Protein AF-A0A919HLA8-F1 (afdb_monomer_lite)

Structure (mmCIF, N/CA/C/O backbone):
data_AF-A0A919HLA8-F1
#
_entry.id   AF-A0A919HLA8-F1
#
loop_
_atom_site.group_PDB
_atom_site.id
_atom_site.type_symbol
_atom_site.label_atom_id
_atom_site.label_alt_id
_atom_site.label_comp_id
_atom_site.label_asym_id
_atom_site.label_entity_id
_atom_site.label_seq_id
_atom_site.pdbx_PDB_ins_code
_atom_site.Cartn_x
_atom_site.Cartn_y
_atom_site.Cartn_z
_atom_site.occupancy
_atom_site.B_iso_or_equiv
_atom_site.auth_seq_id
_atom_site.auth_comp_id
_atom_site.auth_asym_id
_atom_site.auth_atom_id
_atom_site.pdbx_PDB_model_num
ATOM 1 N N . MET A 1 1 ? 7.930 -24.344 -1.945 1.00 54.84 1 MET A N 1
ATOM 2 C CA . MET A 1 1 ? 7.527 -24.638 -3.339 1.00 54.84 1 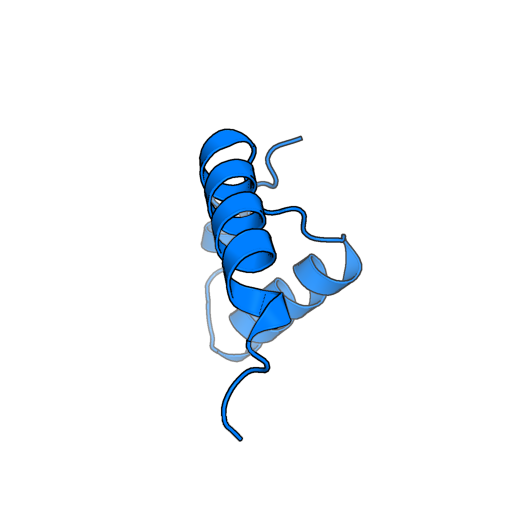MET A CA 1
ATOM 3 C C . MET A 1 1 ? 8.405 -23.804 -4.267 1.00 54.84 1 MET A C 1
ATOM 5 O O . MET A 1 1 ? 8.325 -22.585 -4.164 1.00 54.84 1 MET A O 1
ATOM 9 N N . PRO A 1 2 ? 9.303 -24.388 -5.082 1.00 74.25 2 PRO A N 1
ATOM 10 C CA . PRO A 1 2 ? 10.081 -23.607 -6.040 1.00 74.25 2 PRO A CA 1
ATOM 11 C C . PRO A 1 2 ? 9.163 -23.076 -7.148 1.00 74.25 2 PRO A C 1
ATOM 13 O O . PRO A 1 2 ? 8.345 -23.817 -7.690 1.00 74.25 2 PRO A O 1
ATOM 16 N N . MET A 1 3 ? 9.293 -21.790 -7.471 1.00 65.94 3 MET A N 1
ATOM 17 C CA . MET A 1 3 ? 8.499 -21.146 -8.521 1.00 65.94 3 MET A CA 1
ATOM 18 C C . MET A 1 3 ? 8.808 -21.790 -9.889 1.00 65.94 3 MET A C 1
ATOM 20 O O . MET A 1 3 ? 9.986 -22.020 -10.198 1.00 65.94 3 MET A O 1
ATOM 24 N N . PRO A 1 4 ? 7.797 -22.081 -10.728 1.00 76.75 4 PRO A N 1
ATOM 25 C CA . PRO A 1 4 ? 8.013 -22.714 -12.024 1.00 76.75 4 PRO A CA 1
ATOM 26 C C . PRO A 1 4 ? 8.829 -21.808 -12.959 1.00 76.75 4 PRO A C 1
ATOM 28 O O . PRO A 1 4 ? 8.687 -20.586 -12.968 1.00 76.75 4 PRO A O 1
ATOM 31 N N . ARG A 1 5 ? 9.710 -22.409 -13.773 1.00 65.69 5 ARG A N 1
ATOM 32 C CA . ARG A 1 5 ? 10.676 -21.679 -14.623 1.00 65.69 5 ARG A CA 1
ATOM 33 C C . ARG A 1 5 ? 10.017 -20.724 -15.631 1.00 65.69 5 ARG A C 1
ATOM 35 O O . ARG A 1 5 ? 10.656 -19.745 -16.003 1.00 65.69 5 ARG A O 1
ATOM 42 N N . CYS A 1 6 ? 8.764 -20.970 -16.018 1.00 66.44 6 CYS A N 1
ATOM 43 C CA . CYS A 1 6 ? 7.965 -20.107 -16.896 1.00 66.44 6 CYS A CA 1
ATOM 44 C C . CYS A 1 6 ? 7.562 -18.763 -16.262 1.00 66.44 6 CYS A C 1
ATOM 46 O O . CYS A 1 6 ? 7.212 -17.838 -16.985 1.00 66.44 6 CYS A O 1
ATOM 48 N N . TRP A 1 7 ? 7.649 -18.626 -14.936 1.00 66.44 7 TRP A N 1
ATOM 49 C CA . TRP A 1 7 ? 7.266 -17.403 -14.228 1.00 66.44 7 TRP A CA 1
ATOM 50 C C . TRP A 1 7 ? 8.312 -16.290 -14.348 1.00 66.44 7 TRP A C 1
ATOM 52 O O . TRP A 1 7 ? 7.972 -15.120 -14.261 1.00 66.44 7 TRP A O 1
ATOM 62 N N . ARG A 1 8 ? 9.592 -16.622 -14.564 1.00 69.31 8 ARG A N 1
ATOM 63 C CA . ARG A 1 8 ? 10.688 -15.645 -14.430 1.00 69.31 8 ARG A CA 1
ATOM 64 C C . ARG A 1 8 ? 10.652 -14.494 -15.447 1.00 69.31 8 ARG A C 1
ATOM 66 O O . ARG A 1 8 ? 10.732 -13.353 -15.005 1.00 69.31 8 ARG A O 1
ATOM 73 N N . PRO A 1 9 ? 10.502 -14.736 -16.763 1.00 77.75 9 PRO A N 1
ATOM 74 C CA . PRO A 1 9 ? 10.402 -13.636 -17.725 1.00 77.75 9 PRO A CA 1
ATOM 75 C C . PRO A 1 9 ? 9.134 -12.792 -17.522 1.00 77.75 9 PRO A C 1
ATOM 77 O O . PRO A 1 9 ? 9.180 -11.573 -17.643 1.00 77.75 9 PRO A O 1
ATOM 80 N N . ALA A 1 10 ? 8.016 -13.432 -17.160 1.00 83.25 10 ALA A N 1
ATOM 81 C CA . ALA A 1 10 ? 6.753 -12.746 -16.893 1.00 83.25 10 ALA A CA 1
ATOM 82 C C . ALA A 1 10 ? 6.788 -11.922 -15.592 1.00 83.25 10 ALA A C 1
ATOM 84 O O . ALA A 1 10 ? 6.164 -10.868 -15.516 1.00 83.25 10 ALA A O 1
ATOM 85 N N . GLU A 1 11 ? 7.520 -12.375 -14.572 1.00 88.19 11 GLU A N 1
ATOM 86 C CA . GLU A 1 11 ? 7.711 -11.639 -13.320 1.00 88.19 11 GLU A CA 1
ATOM 87 C C . GLU A 1 11 ? 8.565 -10.392 -13.537 1.00 88.19 11 GLU A C 1
ATOM 89 O O . GLU A 1 11 ? 8.149 -9.318 -13.113 1.00 88.19 11 GLU A O 1
ATOM 94 N N . ALA A 1 12 ? 9.678 -10.508 -14.272 1.00 90.38 12 ALA A N 1
ATOM 95 C CA . ALA A 1 12 ? 10.515 -9.362 -14.623 1.00 90.38 12 ALA A CA 1
ATOM 96 C C . ALA A 1 12 ? 9.714 -8.301 -15.396 1.00 90.38 12 ALA A C 1
ATOM 98 O O . ALA A 1 12 ? 9.662 -7.150 -14.968 1.00 90.38 12 ALA A O 1
ATOM 99 N N . ALA A 1 13 ? 8.982 -8.712 -16.438 1.00 90.62 13 ALA A N 1
ATOM 100 C CA . ALA A 1 13 ? 8.141 -7.802 -17.215 1.00 90.62 13 ALA A CA 1
ATOM 101 C C . ALA A 1 13 ? 7.029 -7.154 -16.366 1.00 90.62 13 ALA A C 1
ATOM 103 O O . ALA A 1 13 ? 6.797 -5.948 -16.458 1.00 90.62 13 ALA A O 1
ATOM 104 N N . ASN A 1 14 ? 6.365 -7.921 -15.490 1.00 90.38 14 ASN A N 1
ATOM 105 C CA . ASN A 1 14 ? 5.373 -7.375 -14.556 1.00 90.38 14 ASN A CA 1
ATOM 106 C C . ASN A 1 14 ? 5.991 -6.371 -13.580 1.00 90.38 14 ASN A C 1
ATOM 108 O O . ASN A 1 14 ? 5.368 -5.359 -13.255 1.00 90.38 14 ASN A O 1
ATOM 112 N N . ARG A 1 15 ? 7.200 -6.647 -13.087 1.00 92.19 15 ARG A N 1
ATOM 113 C CA . ARG A 1 15 ? 7.920 -5.759 -12.177 1.00 92.19 15 ARG A CA 1
ATOM 114 C C . ARG A 1 15 ? 8.296 -4.454 -12.868 1.00 92.19 15 ARG A C 1
ATOM 116 O O . ARG A 1 15 ? 8.042 -3.394 -12.305 1.00 92.19 15 ARG A O 1
ATOM 123 N N . GLU A 1 16 ? 8.851 -4.525 -14.074 1.00 94.94 16 GLU A N 1
ATOM 124 C CA . GLU A 1 16 ? 9.194 -3.351 -14.883 1.00 94.94 16 GLU A CA 1
ATOM 125 C C . GLU A 1 16 ? 7.955 -2.493 -15.169 1.00 94.94 16 GLU A C 1
ATOM 127 O O . GLU A 1 16 ? 7.975 -1.284 -14.933 1.00 94.94 16 GLU A O 1
ATOM 132 N N . ALA A 1 17 ? 6.839 -3.114 -15.567 1.00 93.44 17 ALA A N 1
ATOM 133 C CA . ALA A 1 17 ? 5.582 -2.407 -15.803 1.00 93.44 17 ALA A CA 1
ATOM 134 C C . ALA A 1 17 ? 5.056 -1.705 -14.539 1.00 93.44 17 ALA A C 1
ATOM 136 O O . ALA A 1 17 ? 4.684 -0.537 -14.601 1.00 93.44 17 ALA A O 1
ATOM 137 N N . ARG A 1 18 ? 5.074 -2.377 -13.379 1.00 93.12 18 ARG A N 1
ATOM 138 C CA . ARG A 1 18 ? 4.595 -1.808 -12.104 1.00 93.12 18 ARG A CA 1
ATOM 139 C C . ARG A 1 18 ? 5.486 -0.695 -11.562 1.00 93.12 18 ARG A C 1
ATOM 141 O O . ARG A 1 18 ? 4.982 0.211 -10.907 1.00 93.12 18 ARG A O 1
ATOM 148 N N . LEU A 1 19 ? 6.792 -0.748 -11.830 1.00 92.31 19 LEU A N 1
ATOM 149 C CA . LEU A 1 19 ? 7.706 0.351 -11.511 1.00 92.31 19 LEU A CA 1
ATOM 150 C C . LEU A 1 19 ? 7.418 1.587 -12.372 1.00 92.31 19 LEU A C 1
ATOM 152 O O . LEU A 1 19 ? 7.497 2.702 -11.867 1.00 92.31 19 LEU A O 1
ATOM 156 N N . ALA A 1 20 ? 7.072 1.392 -13.647 1.00 93.56 20 ALA A N 1
ATOM 157 C CA . ALA A 1 20 ? 6.799 2.486 -14.576 1.00 93.56 20 ALA A CA 1
ATOM 158 C C . ALA A 1 20 ? 5.388 3.084 -14.430 1.00 93.56 20 ALA A C 1
ATOM 160 O O . ALA A 1 20 ? 5.217 4.289 -14.586 1.00 93.56 20 ALA A O 1
ATOM 161 N N . GLN A 1 21 ? 4.378 2.250 -14.167 1.00 91.31 21 GLN A N 1
ATOM 162 C CA . GLN A 1 21 ? 2.956 2.619 -14.260 1.00 91.31 21 GLN A CA 1
ATOM 163 C C . GLN A 1 21 ? 2.237 2.612 -12.9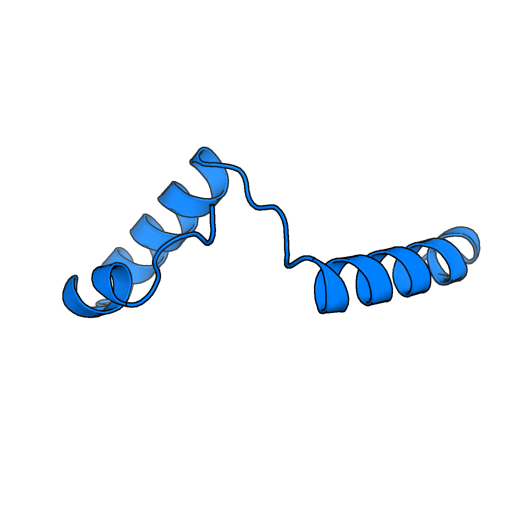05 1.00 91.31 21 GLN A C 1
ATOM 165 O O . GLN A 1 21 ? 1.085 3.025 -12.816 1.00 91.31 21 GLN A O 1
ATOM 170 N N . GLY A 1 22 ? 2.898 2.140 -11.847 1.00 89.69 22 GLY A N 1
ATOM 171 C CA . GLY A 1 22 ? 2.266 1.873 -10.561 1.00 89.69 22 GLY A CA 1
ATOM 172 C C . GLY A 1 22 ? 1.650 0.474 -10.476 1.00 89.69 22 GLY A C 1
ATOM 173 O O . GLY A 1 22 ? 1.570 -0.281 -11.448 1.00 89.69 22 GLY A O 1
ATOM 174 N N . ILE A 1 23 ? 1.251 0.093 -9.261 1.00 89.62 23 ILE A N 1
ATOM 175 C CA . ILE A 1 23 ? 0.648 -1.212 -8.981 1.00 89.62 23 ILE A CA 1
ATOM 176 C C . ILE A 1 23 ? -0.872 -1.061 -9.078 1.00 89.62 23 ILE A C 1
ATOM 178 O O . ILE A 1 23 ? -1.441 -0.329 -8.267 1.00 89.62 23 ILE A O 1
ATOM 182 N N . PRO A 1 24 ? -1.545 -1.754 -10.013 1.00 89.62 24 PRO A N 1
ATOM 183 C CA . PRO A 1 24 ? -2.996 -1.742 -10.049 1.00 89.62 24 PRO A CA 1
ATOM 184 C C . PRO A 1 24 ? -3.533 -2.460 -8.812 1.00 89.62 24 PRO A C 1
ATOM 186 O O . PRO A 1 24 ? -3.130 -3.587 -8.507 1.00 89.62 24 PRO A O 1
ATOM 189 N N . LEU A 1 25 ? -4.451 -1.803 -8.115 1.00 88.94 25 LEU A N 1
ATOM 190 C CA . LEU A 1 25 ? -5.140 -2.340 -6.955 1.00 88.94 25 LEU A CA 1
ATOM 191 C C . LEU A 1 25 ? -6.630 -2.061 -7.121 1.00 88.94 25 LEU A C 1
ATOM 193 O O . LEU A 1 25 ? -7.024 -0.925 -7.380 1.00 88.94 25 LEU A O 1
ATOM 197 N N . ASP A 1 26 ? -7.456 -3.095 -7.007 1.00 91.12 26 ASP A N 1
ATOM 198 C CA . ASP A 1 26 ? -8.900 -2.914 -7.072 1.00 91.12 26 ASP A CA 1
ATOM 199 C C . ASP A 1 26 ? -9.439 -2.264 -5.786 1.00 91.12 26 ASP A C 1
ATOM 201 O O . ASP A 1 26 ? -8.816 -2.302 -4.720 1.00 91.12 26 ASP A O 1
ATOM 205 N N . ALA A 1 27 ? -10.630 -1.675 -5.889 1.00 89.00 27 ALA A N 1
ATOM 206 C CA . ALA A 1 27 ? -11.244 -0.934 -4.793 1.00 89.00 27 ALA A CA 1
ATOM 207 C C . ALA A 1 27 ? -11.536 -1.804 -3.556 1.00 89.00 27 ALA A C 1
ATOM 209 O O . ALA A 1 27 ? -11.412 -1.318 -2.432 1.00 89.00 27 ALA A O 1
ATOM 210 N N . GLY A 1 28 ? -11.892 -3.079 -3.746 1.00 92.81 28 GLY A N 1
ATOM 211 C CA . GLY A 1 28 ? -12.170 -4.001 -2.644 1.00 92.81 28 GLY A CA 1
ATOM 212 C C . GLY A 1 28 ? -10.900 -4.358 -1.876 1.00 92.81 28 GLY A C 1
ATOM 213 O O . GLY A 1 28 ? -10.874 -4.273 -0.647 1.00 92.81 28 GLY A O 1
ATOM 214 N N . SER A 1 29 ? -9.820 -4.670 -2.596 1.00 93.19 29 SER A N 1
ATOM 215 C CA . SER A 1 29 ? -8.498 -4.903 -2.006 1.00 93.19 29 SER A CA 1
ATOM 216 C C . SER A 1 29 ? -7.990 -3.675 -1.247 1.00 93.19 29 SER A C 1
ATOM 218 O O . SER A 1 29 ? -7.497 -3.806 -0.126 1.00 93.19 29 SER A O 1
ATOM 220 N N . TRP A 1 30 ? -8.147 -2.472 -1.813 1.00 90.88 30 TRP A N 1
ATOM 221 C CA . TRP A 1 30 ? -7.775 -1.226 -1.137 1.00 90.88 30 TRP A CA 1
ATOM 222 C C . TRP A 1 30 ? -8.554 -1.016 0.165 1.00 90.88 30 TRP A C 1
ATOM 224 O O . TRP A 1 30 ? -7.960 -0.755 1.212 1.00 90.88 30 TRP A O 1
ATOM 234 N N . GLN A 1 31 ? -9.873 -1.208 0.135 1.00 91.19 31 GLN A N 1
ATOM 235 C CA . GLN A 1 31 ? -10.717 -1.075 1.319 1.00 91.19 31 GLN A CA 1
ATOM 236 C C . GLN A 1 31 ? -10.320 -2.061 2.428 1.00 91.19 31 GLN A C 1
ATOM 238 O O . GLN A 1 31 ? -10.263 -1.669 3.596 1.00 91.19 31 GLN A O 1
ATOM 243 N N . ALA A 1 32 ? -10.002 -3.310 2.074 1.00 94.81 32 ALA A N 1
ATOM 244 C CA . ALA A 1 32 ? -9.551 -4.322 3.027 1.00 94.81 32 ALA A CA 1
ATOM 245 C C . ALA A 1 32 ? -8.209 -3.953 3.683 1.00 94.81 32 ALA A C 1
ATOM 247 O O . ALA A 1 32 ? -8.052 -4.120 4.892 1.00 94.81 32 ALA A O 1
ATOM 248 N N . ILE A 1 33 ? -7.264 -3.393 2.918 1.00 91.94 33 ILE A N 1
ATOM 249 C CA . ILE A 1 33 ? -5.989 -2.887 3.452 1.00 91.94 33 ILE A CA 1
ATOM 250 C C . ILE A 1 33 ? -6.236 -1.742 4.438 1.00 91.94 33 ILE A C 1
ATOM 252 O O . ILE A 1 33 ? -5.684 -1.755 5.538 1.00 91.94 33 ILE A O 1
ATOM 256 N N . CYS A 1 34 ? -7.092 -0.777 4.087 1.00 91.25 34 CYS A N 1
ATOM 257 C CA . CYS A 1 34 ? -7.425 0.323 4.989 1.00 91.25 34 CYS A CA 1
ATOM 258 C C . CYS A 1 34 ? -8.123 -0.164 6.267 1.00 91.25 34 CYS A C 1
ATOM 260 O O . CYS A 1 34 ? -7.848 0.358 7.342 1.00 91.25 34 CYS A O 1
ATOM 262 N N . ALA A 1 35 ? -9.013 -1.157 6.180 1.00 93.69 35 ALA A N 1
ATOM 263 C CA . ALA A 1 35 ? -9.648 -1.757 7.354 1.00 93.69 35 ALA A CA 1
ATOM 264 C C . ALA A 1 35 ? -8.613 -2.430 8.273 1.00 93.69 35 ALA A C 1
ATOM 266 O O . ALA A 1 35 ? -8.542 -2.102 9.452 1.00 93.69 35 ALA A O 1
ATOM 267 N N . ALA A 1 36 ? -7.732 -3.268 7.718 1.00 95.56 36 ALA A N 1
ATOM 268 C CA . ALA A 1 36 ? -6.680 -3.926 8.493 1.00 95.56 36 ALA A CA 1
ATOM 269 C C . ALA A 1 36 ? -5.708 -2.924 9.147 1.00 95.56 36 ALA A C 1
ATOM 271 O O . ALA A 1 36 ? -5.260 -3.126 10.272 1.00 95.56 36 ALA A O 1
ATOM 272 N N . ALA A 1 37 ? -5.393 -1.822 8.462 1.00 94.12 37 ALA A N 1
ATOM 273 C CA . ALA A 1 37 ? -4.559 -0.757 9.009 1.00 94.12 37 ALA A CA 1
ATOM 274 C C . ALA A 1 37 ? -5.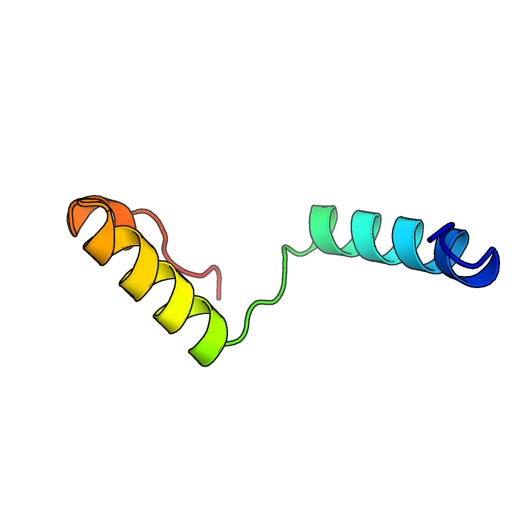233 -0.020 10.185 1.00 94.12 37 ALA A C 1
ATOM 276 O O . ALA A 1 37 ? -4.558 0.323 11.157 1.00 94.12 37 ALA A O 1
ATOM 277 N N . ARG A 1 38 ? -6.557 0.184 10.135 1.00 94.38 38 ARG A N 1
ATOM 278 C CA . ARG A 1 38 ? -7.330 0.733 11.265 1.00 94.38 38 ARG A CA 1
ATOM 279 C C . ARG A 1 38 ? -7.315 -0.203 12.464 1.00 94.38 38 ARG A C 1
ATOM 281 O O . ARG A 1 38 ? -7.103 0.260 13.581 1.00 94.38 38 ARG A O 1
ATOM 288 N N . ASP A 1 39 ? -7.467 -1.503 12.228 1.00 96.56 39 ASP A N 1
ATOM 289 C CA . ASP A 1 39 ? -7.487 -2.513 13.292 1.00 96.56 39 ASP A CA 1
ATOM 290 C C . ASP A 1 39 ? -6.175 -2.549 14.092 1.00 96.56 39 ASP A C 1
ATOM 292 O O . ASP A 1 39 ? -6.184 -2.837 15.288 1.00 96.56 39 ASP A O 1
ATOM 296 N N . VAL A 1 40 ? -5.046 -2.200 13.464 1.00 96.44 40 VAL A N 1
ATOM 297 C CA . VAL A 1 40 ? -3.736 -2.089 14.134 1.00 96.44 40 VAL A CA 1
ATOM 298 C C . VAL A 1 40 ? -3.422 -0.679 14.658 1.00 96.44 40 VAL A C 1
ATOM 300 O O . VAL A 1 40 ? -2.316 -0.438 15.140 1.00 96.44 40 VAL A O 1
ATOM 303 N N . GLY A 1 41 ? -4.382 0.249 14.602 1.00 94.69 41 GLY A N 1
ATOM 304 C CA . GLY A 1 41 ? -4.289 1.579 15.212 1.00 94.69 41 GLY A CA 1
ATOM 305 C C . GLY A 1 41 ? -3.689 2.675 14.328 1.00 94.69 41 GLY A C 1
ATOM 306 O O . GLY A 1 41 ? -3.243 3.699 14.853 1.00 94.69 41 GLY A O 1
ATOM 307 N N . LEU A 1 42 ? -3.655 2.502 13.002 1.00 93.50 42 LEU A N 1
ATOM 308 C CA . LEU A 1 42 ? -3.213 3.569 12.103 1.00 93.50 42 LEU A CA 1
ATOM 309 C C . LEU A 1 42 ? -4.255 4.705 12.062 1.00 93.50 42 LEU A C 1
ATOM 311 O O . LEU A 1 42 ? -5.425 4.472 11.773 1.00 93.50 42 LEU A O 1
ATOM 315 N N . SER A 1 43 ? -3.823 5.938 12.354 1.00 90.19 43 SER A N 1
ATOM 316 C CA . SER A 1 43 ? -4.686 7.137 12.351 1.00 90.19 43 SER A CA 1
ATOM 317 C C . SER A 1 43 ? -5.296 7.418 10.975 1.00 90.19 43 SER A C 1
ATOM 319 O O . SER A 1 43 ? -4.596 7.287 9.971 1.00 90.19 43 SER A O 1
ATOM 321 N N . GLU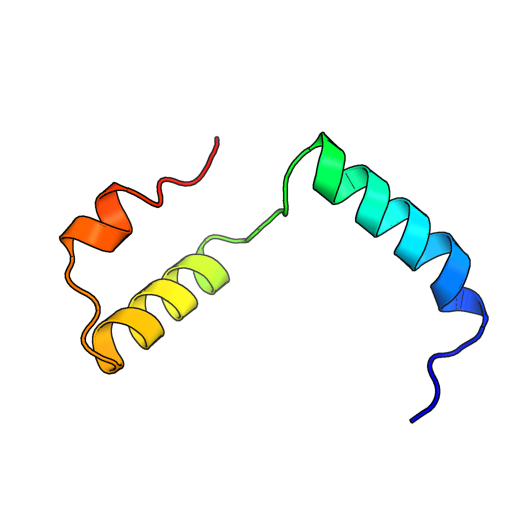 A 1 44 ? -6.535 7.931 10.939 1.00 85.50 44 GLU A N 1
ATOM 322 C CA . GLU A 1 44 ? -7.235 8.282 9.691 1.00 85.50 44 GLU A CA 1
ATOM 323 C C . GLU A 1 44 ? -6.440 9.247 8.801 1.00 85.50 44 GLU A C 1
ATOM 325 O O . GLU A 1 44 ? -6.419 9.096 7.582 1.00 85.50 44 GLU A O 1
ATOM 330 N N . SER A 1 45 ? -5.688 10.163 9.416 1.00 87.00 45 SER A N 1
ATOM 331 C CA . SER A 1 45 ? -4.805 11.099 8.713 1.00 87.00 45 SER A CA 1
ATOM 332 C C . SER A 1 45 ? -3.736 10.421 7.843 1.00 87.00 45 SER A C 1
ATOM 334 O O . SER A 1 45 ? -3.212 11.050 6.927 1.00 87.00 45 SER A O 1
ATOM 336 N N . HIS A 1 46 ? -3.396 9.151 8.096 1.00 85.88 46 HIS A N 1
ATOM 337 C CA . HIS A 1 46 ? -2.502 8.390 7.220 1.00 85.88 46 HIS A CA 1
ATOM 338 C C . HIS A 1 46 ? -3.192 7.937 5.931 1.00 85.88 46 HIS A C 1
ATOM 340 O O . HIS A 1 46 ? -2.531 7.859 4.899 1.00 85.88 46 HIS A O 1
ATOM 346 N N . PHE A 1 47 ? -4.499 7.668 5.949 1.00 85.88 47 PHE A N 1
ATOM 347 C CA . PHE A 1 47 ? -5.222 7.276 4.736 1.00 85.88 47 PHE A CA 1
ATOM 348 C C . PHE A 1 47 ? -5.422 8.458 3.791 1.00 85.88 47 PHE A C 1
ATOM 350 O O . PHE A 1 47 ? -5.329 8.276 2.580 1.00 85.88 47 PHE A O 1
ATOM 357 N N . ASP A 1 48 ? -5.594 9.668 4.329 1.00 81.44 48 ASP A N 1
ATOM 358 C CA . ASP A 1 48 ? -5.693 10.896 3.530 1.00 81.44 48 ASP A CA 1
ATOM 359 C C . ASP A 1 48 ? -4.411 11.177 2.726 1.00 81.44 48 ASP A C 1
ATOM 361 O O . ASP A 1 48 ? -4.463 11.711 1.615 1.00 81.44 48 ASP A O 1
ATOM 365 N N . LEU A 1 49 ? -3.250 10.778 3.261 1.00 82.25 49 LEU A N 1
ATOM 366 C CA . LEU A 1 49 ? -1.957 10.856 2.570 1.00 82.25 49 LEU A CA 1
ATOM 367 C C . LEU A 1 49 ? -1.806 9.771 1.498 1.00 82.25 49 LEU A C 1
ATOM 369 O O . LEU A 1 49 ? -1.110 9.965 0.500 1.00 82.25 49 LEU A O 1
ATOM 373 N N . CYS A 1 50 ? -2.467 8.632 1.682 1.00 76.19 50 CYS A N 1
ATOM 374 C CA . CYS A 1 50 ? -2.451 7.510 0.757 1.00 76.19 50 CYS A CA 1
ATOM 375 C C . CYS A 1 50 ? -3.624 7.599 -0.227 1.00 76.19 50 CYS A C 1
ATOM 377 O O . CYS A 1 50 ? -4.501 6.738 -0.256 1.00 76.19 50 CYS A O 1
ATOM 379 N N . ARG A 1 51 ? -3.653 8.643 -1.062 1.00 68.00 51 ARG A N 1
ATOM 380 C CA . ARG A 1 51 ? -4.652 8.728 -2.133 1.00 68.00 51 ARG A CA 1
ATOM 381 C C . ARG A 1 51 ? -4.265 7.805 -3.300 1.00 68.00 51 ARG A C 1
ATOM 383 O O . ARG A 1 51 ? -3.134 7.913 -3.779 1.00 68.00 51 ARG A O 1
ATOM 390 N N . PRO A 1 52 ? -5.186 6.969 -3.818 1.00 68.25 52 PRO A N 1
ATOM 391 C CA . PRO A 1 52 ? -4.976 6.258 -5.074 1.00 68.25 52 PRO A CA 1
ATOM 392 C C . PRO A 1 52 ? -4.591 7.241 -6.186 1.00 68.25 52 PRO A C 1
ATOM 394 O O . PRO A 1 52 ? -5.222 8.290 -6.345 1.00 68.25 52 PRO A O 1
ATOM 397 N N . LEU A 1 53 ? -3.540 6.920 -6.939 1.00 63.78 53 LEU A N 1
ATOM 398 C CA . LEU A 1 53 ? -3.216 7.645 -8.163 1.00 63.78 53 LEU A CA 1
ATOM 399 C C . LEU A 1 53 ? -4.254 7.217 -9.209 1.00 63.78 53 LEU A C 1
ATOM 401 O O . LEU A 1 53 ? -4.337 6.031 -9.522 1.00 63.78 53 LEU A O 1
ATOM 405 N N . ALA A 1 54 ? -5.101 8.160 -9.630 1.00 59.41 54 ALA A N 1
ATOM 406 C CA . ALA A 1 54 ? -6.092 7.954 -10.686 1.00 59.41 54 ALA A CA 1
ATOM 407 C C . ALA A 1 54 ? -5.423 7.845 -12.059 1.00 59.41 54 ALA A C 1
ATOM 409 O O . ALA A 1 54 ? -4.417 8.565 -12.268 1.00 59.41 54 ALA A O 1
#

Sequence (54 aa):
MPMPRCWRPAEAANREARLAQGIPLDAGSWQAICAAARDVGLSESHFDLCRPLA

Foldseek 3Di:
DDDDPVCVVVVVVVVVCCVVPNDDDDPVRVVVVVVVCVVVPNDPVVVVVVDDDD

Secondary structure (DSSP, 8-state):
-PPPTTHHHHHHHHHHHHHHH-----HHHHHHHHHHHHHTT--HHHHHH-----

Radius of gyration: 15.5 Å; chains: 1; bounding box: 23×36×33 Å

InterPro domains:
  IPR043144 Malate/L-sulfolactate/L-lactate dehydrogenase-like, alpha-helical domain [G3DSA:1.10.1530.10] (5-51)

pLDDT: mean 84.96, std 10.96, range [54.84, 96.56]

Organism: Klebsiella pneumoniae (NCBI:txid573)

=== Feature glossary ===
Feature key, reading from the visual/contextual features back to the raw sequence:

Rendered structure images. Structure images are PyMOL renders from six orthogonal camera directions. Cartoon representation draws helices as coils and strands as arrows; sticks shows the backbone as bonds; surface shows the solvent-excluded envelope. Rainbow coloring maps sequence position to hue (blue→red, N→C); chain coloring assigns a distinct color per polypeptide.

Contact-map, Ramachandran, and PAE plots. Three diagnostic plots accompany the record. The Cα contact map visualizes the tertiary structure as a 2D adjacency matrix (8 Å cutoff, sequence-local contacts suppressed). The Ramachandran plot shows the distribution of backbone (φ, ψ) torsions, with points in the α and β basins reflecting secondary structure content. The PAE plot shows AlphaFold's inter-residue confidence as a color matrix.

InterPro / GO / CATH / organism. The annotation block draws on four external resources. InterPro: which protein families and domains the sequence belongs to. GO: standardized terms for what the protein does, what process it participates in, and where in the cell it acts. CATH: which structural fold it has in the CATH hierarchy. Organism: the species of origin.

Nearest PDB structures. Structural nearest neighbors (via Foldseek easy-search vs the PDB). Reported per hit: target PDB id, E-value, and alignment TM-score. A TM-score above ~0.5 is the conventional threshold for 'same fold'.

Predicted aligned error. Predicted aligned error is AlphaFold's pairwise confidence. Unlike pLDDT (per-residue), PAE is per-residue-pair and captures whether two parts of the structure are correctly placed relative to each other. Units are ångströms of expected positional error.

Solvent-accessible surface area. SASA measures how much of the protein is reachable by solvent. It is computed by rolling a water-sized probe over the atomic surface and summing the exposed area (Å²). Per-residue SASA distinguishes core (buried, low SASA) from surface (exposed, high SASA) residues; total SASA is a whole-molecule size measure.

B-factor. Crystallographic B-factors measure how much each atom's electron density is smeared out, in Å². They rise in mobile loops and surface residues and fall in the buried interior. In AlphaFold models this column is repurposed to hold pLDDT instead.

pLDDT. For AlphaFold models, the B-factor field carries pLDDT — the model's own estimate of local accuracy on a 0–100 scale. Regions with pLDDT<50 should be treated as essentially unmodeled; they often correspond to intrinsically disordered segments.

Backbone torsions (φ/ψ). φ (phi) and ψ (psi) are the two rotatable backbone dihedrals per residue: φ is the C(i-1)–N–Cα–C torsion, ψ is the N–Cα–C–N(i+1) torsion, both in degrees on (−180°, 180°]. α-helical residues cluster near (−60°, −45°); β-strand residues near (−120°, +130°). A Ramachandran plot is simply a scatter of (φ, ψ) for every residue.

Radius of gyration, Cα contacts, bounding box. Radius of gyration (Rg) is the root-mean-square distance of Cα atoms from their centroid — a single number for overall size and compactness. A globular domain of N residues has Rg ≈ 2.2·N^0.38 Å; an extended or disordered chain has a much larger Rg. The Cα contact count is the number of residue pairs whose Cα atoms are within 8 Å and are more than four positions apart in sequence — a standard proxy for tertiary packing density. The bounding box is the smallest axis-aligned box enclosing all Cα atoms.

Secondary structure (3-state, P-SEA). Three-state secondary structure (P-SEA) collapses the eight DSSP classes into helix (a), strand (b), and coil (c). P-SEA assigns these from Cα geometry alone — distances and angles — without requiring backbone oxygens, so it works on any Cα trace.

Secondary structure (8-state, DSSP). Secondary structure is the local, repeating backbone conformation. DSSP classifies it into eight states by reading the hydrogen-bond network: three helix types (H, G, I), two β types (E, B), two non-regular types (T, S), and unstructured coil (-).

Foldseek 3Di. Th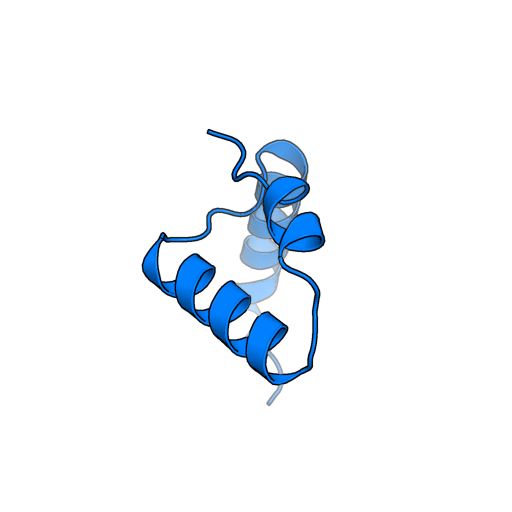e Foldseek 3Di string encodes local tertiary geometry as a 20-letter alphabet — one character per residue — derived from the relative positions of nearby Cα atoms. Unlike the amino-acid sequence, 3Di is a direct function of the 3D structure, so two proteins with the same fold have similar 3Di strings even at low sequence identity.

mmCIF coordinates. Structure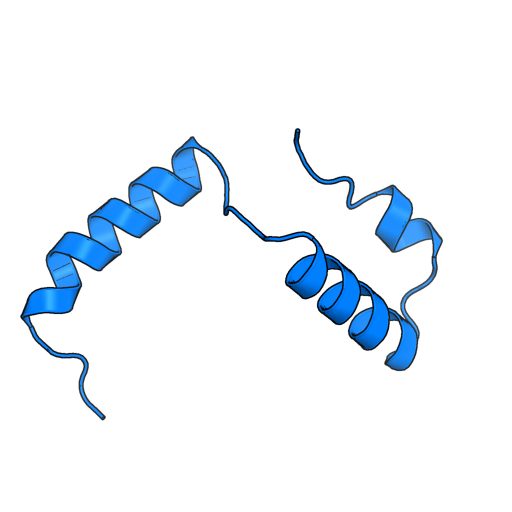 coordinates are given as an mmCIF _atom_site loop: one row per atom with element, residue name, chain id, sequence number, and x/y/z position in Å. Only the four main-chain atoms per residue are included here; side chains are omitted to keep the record compact.

Sequence. This is the polypeptide sequence — one letter per residue, N-terminus first. Length ranges from a few dozen residues for small domains to over a thousand for large multi-domain proteins.